Protein AF-A0A9X1KT48-F1 (afdb_monomer)

Radius of gyration: 24.85 Å; Cα contacts (8 Å, |Δi|>4): 294; chains: 1; bounding box: 56×30×72 Å

Mean predicted aligned error: 10.21 Å

Foldseek 3Di:
DVVVVVVVLVVLVVVLVPQQQDAAEAEDQPDAPAWEELAQWTAGPVRDIDHPPQWAFQDKDKDKDKDKHFSAPPRPYHYDHCNVVLNCVQVVSVFRYWHNKDKDKAFPCVVRVVLSVLLSVLQVLLVVLVVVLVPDPVRDVVSVVSNVVSVVCSRRRMGMIMMMIITTGIHGDD

pLDDT: mean 78.89, std 13.94, range [45.16, 96.75]

Secondary structure (DSSP, 8-state):
-HHHHHHHHHHHHHTGGG------EEEE----SS-B-SSS-EE-TTSPEEPTTSEEEEEEEEEEEEEEEE-SSS---EEEE-HHHHHHHHHHTT-SEEEEEEEEEE--HHHHHHHHHHHHHHHHHHHHHHHHHHHSTT--HHHHHHHHHHHHHHHT-EEEEEEEEEEEEEEE--

Sequence (174 aa):
MNIFLLTLLFPGILFLDGCSVGATVTVSAQKVHYPVSFTDSFYSPDNQLVLRGQYEALKDFSFTFTKWGVSSWIEIRNSEDISRRLNQIIENENGDAITNLKISVNNPPVRNWVLWFSKVITITSAAIFTLLALSESDHQPKYMAIAAGSVIVALFTPAVVDIKVEGTVIQFTN

Structure (mmCIF, N/CA/C/O backbone):
data_AF-A0A9X1KT48-F1
#
_entry.id   AF-A0A9X1KT48-F1
#
loop_
_atom_site.group_PDB
_atom_site.id
_atom_site.type_symbol
_atom_site.label_atom_id
_atom_site.label_alt_id
_atom_site.label_comp_id
_atom_site.label_asym_id
_atom_site.label_entity_id
_atom_site.label_seq_id
_atom_site.pdbx_PDB_ins_code
_atom_site.Cartn_x
_atom_site.Cartn_y
_atom_site.Cartn_z
_atom_site.occupancy
_atom_site.B_iso_or_equiv
_atom_site.auth_seq_id
_atom_site.auth_comp_id
_atom_site.auth_asym_id
_atom_site.auth_atom_id
_atom_site.pdbx_PDB_model_num
ATOM 1 N N . MET A 1 1 ? 16.910 14.000 -44.930 1.00 50.47 1 MET A N 1
ATOM 2 C CA . MET A 1 1 ? 17.250 13.092 -43.809 1.00 50.47 1 MET A CA 1
ATOM 3 C C . MET A 1 1 ? 16.548 13.454 -42.491 1.00 50.47 1 MET A C 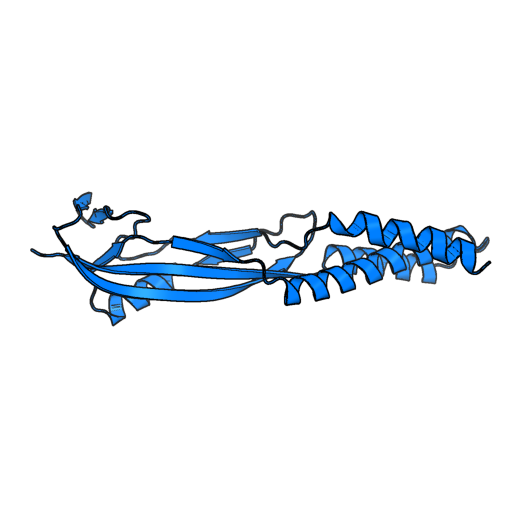1
ATOM 5 O O . MET A 1 1 ? 16.156 12.543 -41.782 1.00 50.47 1 MET A O 1
ATOM 9 N N . ASN A 1 2 ? 16.286 14.736 -42.189 1.00 51.50 2 ASN A N 1
ATOM 10 C CA . ASN A 1 2 ? 15.684 15.145 -40.901 1.00 51.50 2 ASN A CA 1
ATOM 11 C C . ASN A 1 2 ? 14.171 14.867 -40.741 1.00 51.50 2 ASN A C 1
ATOM 13 O O . ASN A 1 2 ? 13.716 14.639 -39.627 1.00 51.50 2 ASN A O 1
ATOM 17 N N . ILE A 1 3 ? 13.386 14.828 -41.826 1.00 52.22 3 ILE A N 1
ATOM 18 C CA . ILE A 1 3 ? 11.922 14.611 -41.756 1.00 52.22 3 ILE A CA 1
ATOM 19 C C . ILE A 1 3 ? 11.565 13.126 -41.550 1.00 52.22 3 ILE A C 1
ATOM 21 O O . ILE A 1 3 ? 10.602 12.816 -40.854 1.00 52.22 3 ILE A O 1
ATOM 25 N N . PHE A 1 4 ? 12.375 12.208 -42.090 1.00 51.16 4 PHE A N 1
ATOM 26 C CA . PHE A 1 4 ? 12.196 10.755 -41.942 1.00 51.16 4 PHE A CA 1
ATOM 27 C C . PHE A 1 4 ? 12.490 10.273 -40.511 1.00 51.16 4 PHE A C 1
ATOM 29 O O . PHE A 1 4 ? 11.784 9.423 -39.982 1.00 51.16 4 PHE A O 1
ATOM 36 N N . LEU A 1 5 ? 13.490 10.870 -39.852 1.00 53.56 5 LEU A N 1
ATOM 37 C CA . LEU A 1 5 ? 13.790 10.617 -38.438 1.00 53.56 5 LEU A CA 1
ATOM 38 C C . LEU A 1 5 ? 12.680 11.154 -37.521 1.00 53.56 5 LEU A C 1
ATOM 40 O O . LEU A 1 5 ? 12.282 10.474 -36.579 1.00 53.56 5 LEU A O 1
ATOM 44 N N . LEU A 1 6 ? 12.119 12.329 -37.836 1.00 50.12 6 LEU A N 1
ATOM 45 C CA . LEU A 1 6 ? 10.990 12.897 -37.091 1.00 50.12 6 LEU A CA 1
ATOM 46 C C . LEU A 1 6 ? 9.715 12.047 -37.214 1.00 50.12 6 LEU A C 1
ATOM 48 O O . LEU A 1 6 ? 9.003 11.863 -36.233 1.00 50.12 6 LEU A O 1
ATOM 52 N N . THR A 1 7 ? 9.441 11.505 -38.403 1.00 53.28 7 THR A N 1
ATOM 53 C CA . THR A 1 7 ? 8.260 10.662 -38.670 1.00 53.28 7 THR A CA 1
ATOM 54 C C . THR A 1 7 ? 8.394 9.232 -38.146 1.00 53.28 7 THR A C 1
ATOM 56 O O . THR A 1 7 ? 7.373 8.590 -37.939 1.00 53.28 7 THR A O 1
ATOM 59 N N . LEU A 1 8 ? 9.606 8.747 -37.855 1.00 53.84 8 LEU A N 1
ATOM 60 C CA . LEU A 1 8 ? 9.841 7.497 -37.111 1.00 53.84 8 LEU A CA 1
ATOM 61 C C . LEU A 1 8 ? 9.746 7.683 -35.586 1.00 53.84 8 LEU A C 1
ATOM 63 O O . LEU A 1 8 ? 9.350 6.758 -34.882 1.00 53.84 8 LEU A O 1
ATOM 67 N N . LEU A 1 9 ? 10.063 8.878 -35.075 1.00 52.75 9 LEU A N 1
ATOM 68 C CA . LEU A 1 9 ? 9.936 9.228 -33.653 1.00 52.75 9 LEU A CA 1
ATOM 69 C C . LEU A 1 9 ? 8.483 9.515 -33.233 1.00 52.75 9 LEU A C 1
ATOM 71 O O . LEU A 1 9 ? 8.097 9.227 -32.101 1.00 52.75 9 LEU A O 1
ATOM 75 N N . PHE A 1 10 ? 7.661 10.047 -34.141 1.00 51.09 10 PHE A N 1
ATOM 76 C CA . PHE A 1 10 ? 6.281 10.464 -33.856 1.00 51.09 10 PHE A CA 1
ATOM 77 C C . PHE A 1 10 ? 5.318 9.312 -33.472 1.00 51.09 10 PHE A C 1
ATOM 79 O O . PHE A 1 10 ? 4.566 9.468 -32.509 1.00 51.09 10 PHE A O 1
ATOM 86 N N . PRO A 1 11 ? 5.351 8.130 -34.125 1.00 50.94 11 PRO A N 1
ATOM 87 C CA . PRO A 1 11 ? 4.548 6.975 -33.723 1.00 50.94 11 PRO A CA 1
ATOM 88 C C . PRO A 1 11 ? 4.998 6.391 -32.381 1.00 50.94 11 PRO A C 1
ATOM 90 O O . PRO A 1 11 ? 4.170 5.874 -31.640 1.00 50.94 11 PRO A O 1
ATOM 93 N N . GLY A 1 12 ? 6.285 6.515 -32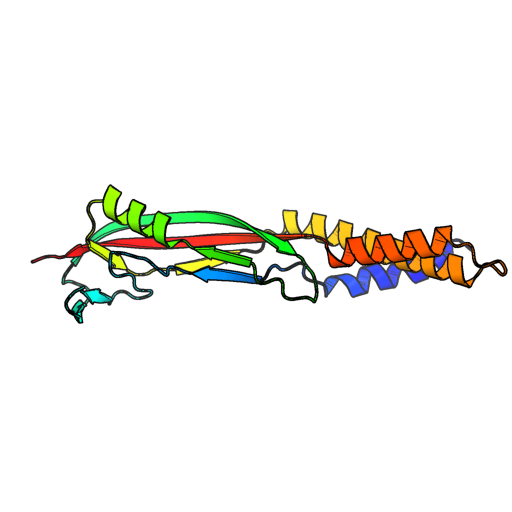.030 1.00 53.12 12 GLY A N 1
ATOM 94 C CA . GLY A 1 12 ? 6.800 6.089 -30.726 1.00 53.12 12 GLY A CA 1
ATOM 95 C C . GLY A 1 12 ? 6.146 6.848 -29.570 1.00 53.12 12 GLY A C 1
ATOM 96 O O . GLY A 1 12 ? 5.789 6.240 -28.570 1.00 53.12 12 GLY A O 1
ATOM 97 N N . ILE A 1 13 ? 5.902 8.150 -29.739 1.00 52.50 13 ILE A N 1
ATOM 98 C CA . ILE A 1 13 ? 5.238 8.991 -28.732 1.00 52.50 13 ILE A CA 1
ATOM 99 C C . ILE A 1 13 ? 3.749 8.623 -28.595 1.00 52.50 13 ILE A C 1
ATOM 101 O O . ILE A 1 13 ? 3.246 8.550 -27.479 1.00 52.50 13 ILE A O 1
ATOM 105 N N . LEU A 1 14 ? 3.064 8.318 -29.705 1.00 48.28 14 LEU A N 1
ATOM 106 C CA . LEU A 1 14 ? 1.632 7.971 -29.712 1.00 48.28 14 LEU A CA 1
ATOM 107 C C . LEU A 1 14 ? 1.330 6.547 -29.208 1.00 48.28 14 LEU A C 1
ATOM 109 O O . LEU A 1 14 ? 0.245 6.299 -28.692 1.00 48.28 14 LEU A O 1
ATOM 113 N N . PHE A 1 15 ? 2.276 5.607 -29.311 1.00 48.59 15 PHE A N 1
ATOM 114 C CA . PHE A 1 15 ? 2.126 4.253 -28.754 1.00 48.59 15 PHE A CA 1
ATOM 115 C C . PHE A 1 15 ? 2.477 4.154 -27.257 1.00 48.59 15 PHE A C 1
ATOM 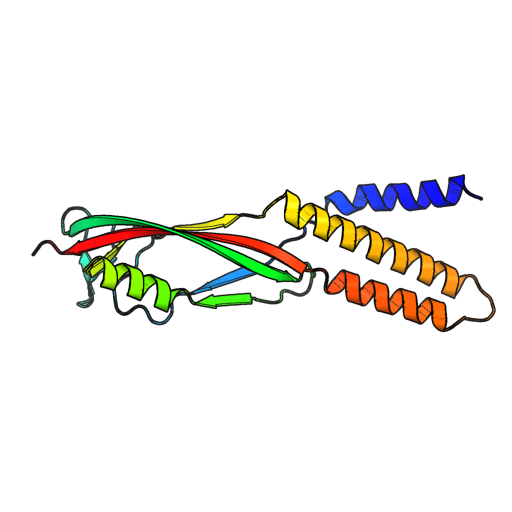117 O O . PHE A 1 15 ? 2.239 3.113 -26.641 1.00 48.59 15 PHE A O 1
ATOM 124 N N . LEU A 1 16 ? 3.021 5.213 -26.646 1.00 51.47 16 LEU A N 1
ATOM 125 C CA . LEU A 1 16 ? 3.445 5.203 -25.240 1.00 51.47 16 LEU A CA 1
ATOM 126 C C . LEU A 1 16 ? 2.354 5.657 -24.256 1.00 51.47 16 LEU A C 1
ATOM 128 O O . LEU A 1 16 ? 2.498 5.388 -23.062 1.00 51.47 16 LEU A O 1
ATOM 132 N N . ASP A 1 17 ? 1.238 6.223 -24.732 1.00 46.19 17 ASP A N 1
ATOM 133 C CA . ASP A 1 17 ? 0.055 6.536 -23.905 1.00 46.19 17 ASP A CA 1
ATOM 134 C C . ASP A 1 17 ? -0.585 5.280 -23.272 1.00 46.19 17 ASP A C 1
ATOM 136 O O . ASP A 1 17 ? -1.301 5.372 -22.277 1.00 46.19 17 ASP A O 1
ATOM 140 N N . GLY A 1 18 ? -0.290 4.083 -23.799 1.00 45.16 18 GLY A N 1
ATOM 141 C CA . GLY A 1 18 ? -0.747 2.802 -23.243 1.00 45.16 18 GLY A CA 1
ATOM 142 C C . GLY A 1 18 ? 0.162 2.198 -22.164 1.00 45.16 18 GLY A C 1
ATOM 143 O O . GLY A 1 18 ? -0.209 1.217 -21.521 1.00 45.16 18 GLY A O 1
ATOM 144 N N . CYS A 1 19 ? 1.356 2.754 -21.940 1.00 53.53 19 CYS A N 1
ATOM 145 C CA . CYS A 1 19 ? 2.310 2.251 -20.951 1.00 53.53 19 CYS A CA 1
ATOM 146 C C . CYS A 1 19 ? 2.140 2.990 -19.620 1.00 53.53 19 CYS A C 1
ATOM 148 O O . CYS A 1 19 ? 2.985 3.794 -19.235 1.00 53.53 19 CYS A O 1
ATOM 150 N N . SER A 1 20 ? 1.054 2.710 -18.897 1.00 55.12 20 SER A N 1
ATOM 151 C CA . SER A 1 20 ? 0.894 3.204 -17.526 1.00 55.12 20 SER A CA 1
ATOM 152 C C . SER A 1 20 ? 2.067 2.736 -16.656 1.00 55.12 20 SER A C 1
ATOM 154 O O . SER A 1 20 ? 2.299 1.540 -16.479 1.00 55.12 20 SER A O 1
ATOM 156 N N . VAL A 1 21 ? 2.802 3.691 -16.087 1.00 62.53 21 VAL A N 1
ATOM 157 C CA . VAL A 1 21 ? 3.768 3.450 -15.014 1.00 62.53 21 VAL A CA 1
ATOM 158 C C . VAL A 1 21 ? 2.959 3.192 -13.742 1.00 62.53 21 VAL A C 1
ATOM 160 O O . VAL A 1 21 ? 2.394 4.109 -13.150 1.00 62.53 21 VAL A O 1
ATOM 163 N N . GLY A 1 22 ? 2.837 1.918 -13.371 1.00 60.22 22 GLY A N 1
ATOM 164 C CA . GLY A 1 22 ? 2.181 1.472 -12.143 1.00 60.22 22 GLY A CA 1
ATOM 165 C C . GLY A 1 22 ? 3.145 0.671 -11.275 1.00 60.22 22 GLY A C 1
ATOM 166 O O . GLY A 1 22 ? 4.063 0.034 -11.789 1.00 60.22 22 GLY A O 1
ATOM 167 N N . ALA A 1 23 ? 2.945 0.711 -9.960 1.00 68.19 23 ALA A N 1
ATOM 168 C CA . ALA A 1 23 ? 3.594 -0.198 -9.024 1.00 68.19 23 ALA A CA 1
ATOM 169 C C . ALA A 1 23 ? 2.537 -1.114 -8.402 1.00 68.19 23 ALA A C 1
ATOM 171 O O . ALA A 1 23 ? 1.480 -0.643 -7.983 1.00 68.19 23 ALA A O 1
ATOM 172 N N . THR A 1 24 ? 2.844 -2.404 -8.289 1.00 69.69 24 THR A N 1
ATOM 173 C CA . THR A 1 24 ? 2.043 -3.336 -7.489 1.00 69.69 24 THR A CA 1
ATOM 174 C C . THR A 1 24 ? 2.605 -3.365 -6.075 1.00 69.69 24 THR A C 1
ATOM 176 O O . THR A 1 24 ? 3.785 -3.666 -5.878 1.00 69.69 24 THR A O 1
ATOM 179 N N . VAL A 1 25 ? 1.770 -3.045 -5.085 1.00 73.56 25 VAL A N 1
ATOM 180 C CA . VAL A 1 25 ? 2.147 -3.106 -3.670 1.00 73.56 25 VAL A CA 1
ATOM 181 C C . VAL A 1 25 ? 1.140 -3.948 -2.905 1.00 73.56 25 VAL A C 1
ATOM 183 O O . VAL A 1 25 ? -0.061 -3.698 -2.961 1.00 73.56 25 VAL A O 1
ATOM 186 N N . THR A 1 26 ? 1.646 -4.919 -2.154 1.00 81.50 26 THR A N 1
ATOM 187 C CA . THR A 1 26 ? 0.849 -5.713 -1.222 1.00 81.50 26 THR A CA 1
ATOM 188 C C . THR A 1 26 ? 0.924 -5.078 0.160 1.00 81.50 26 THR A C 1
ATOM 190 O O . THR A 1 26 ? 2.006 -4.941 0.726 1.00 81.50 26 THR A O 1
ATOM 193 N N . VAL A 1 27 ? -0.217 -4.707 0.731 1.00 83.25 27 VAL A N 1
ATOM 194 C CA . VAL A 1 27 ? -0.295 -4.250 2.125 1.00 83.25 27 VAL A CA 1
ATOM 195 C C . VAL A 1 27 ? -0.743 -5.417 2.990 1.00 83.25 27 VAL A C 1
ATOM 197 O O . VAL A 1 27 ? -1.696 -6.114 2.652 1.00 83.25 27 VAL A O 1
ATOM 200 N N . SER A 1 28 ? -0.046 -5.644 4.096 1.00 86.62 28 SER A N 1
ATOM 201 C CA . SER A 1 28 ? -0.327 -6.733 5.028 1.00 86.62 28 SER A CA 1
ATOM 202 C C . SER A 1 28 ? -0.334 -6.237 6.469 1.00 86.62 28 SER A C 1
ATOM 204 O O . SER A 1 28 ? 0.302 -5.237 6.792 1.00 86.62 28 SER A O 1
ATOM 206 N N . ALA A 1 29 ? -1.068 -6.937 7.329 1.00 83.12 29 ALA A N 1
ATOM 207 C CA . ALA A 1 29 ? -1.103 -6.694 8.765 1.00 83.12 29 ALA A CA 1
ATOM 208 C C . ALA A 1 29 ? -1.085 -8.052 9.489 1.00 83.12 29 ALA A C 1
ATOM 210 O O . ALA A 1 29 ? -2.119 -8.572 9.890 1.00 83.12 29 ALA A O 1
ATOM 211 N N . GLN A 1 30 ? 0.088 -8.691 9.546 1.00 79.00 30 GLN A N 1
ATOM 212 C CA . GLN A 1 30 ? 0.232 -10.073 10.021 1.00 79.00 30 GLN A CA 1
ATOM 213 C C . GLN A 1 30 ? 0.194 -10.223 11.548 1.00 79.00 30 GLN A C 1
ATOM 215 O O . GLN A 1 30 ? -0.142 -11.295 12.041 1.00 79.00 30 GLN A O 1
ATOM 220 N N . LYS A 1 31 ? 0.587 -9.189 12.301 1.00 82.94 31 LYS A N 1
ATOM 221 C CA . LYS A 1 31 ? 0.752 -9.247 13.765 1.00 82.94 31 LYS A CA 1
ATOM 222 C C . LYS A 1 31 ? 0.016 -8.104 14.450 1.00 82.94 31 LYS A C 1
ATOM 224 O O . LYS A 1 31 ? 0.629 -7.271 15.121 1.00 82.94 31 LYS A O 1
ATOM 229 N N . VAL A 1 32 ? -1.292 -8.035 14.239 1.00 81.06 32 VAL A N 1
ATOM 230 C CA . VAL A 1 3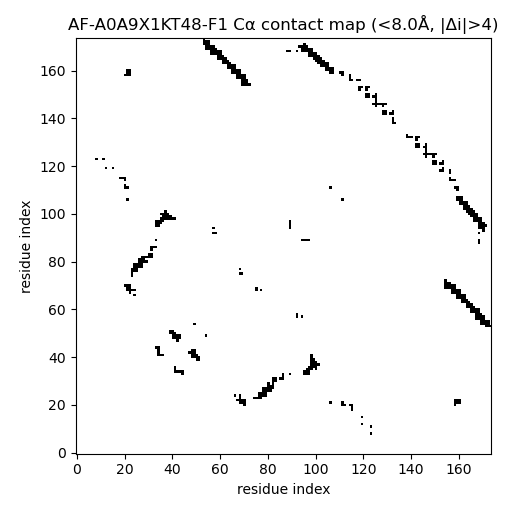2 ? -2.132 -7.105 14.995 1.00 81.06 32 VAL A CA 1
ATOM 231 C C . VAL A 1 32 ? -2.544 -7.784 16.297 1.00 81.06 32 VAL A C 1
ATOM 233 O O . VAL A 1 32 ? -3.026 -8.912 16.273 1.00 81.06 32 VAL A O 1
ATOM 236 N N . HIS A 1 33 ? -2.290 -7.132 17.432 1.00 82.69 33 HIS A N 1
ATOM 237 C CA . HIS A 1 33 ? -2.671 -7.663 18.751 1.00 82.69 33 HIS A CA 1
ATOM 238 C C . HIS A 1 33 ? -4.172 -7.517 19.020 1.00 82.69 33 HIS A C 1
ATOM 240 O O . HIS A 1 33 ? -4.727 -8.210 19.866 1.00 82.69 33 HIS A O 1
ATOM 246 N N . TYR A 1 34 ? -4.806 -6.620 18.276 1.00 84.38 34 TYR A N 1
ATOM 247 C CA . TYR A 1 34 ? -6.196 -6.232 18.403 1.00 84.38 34 TYR A CA 1
ATOM 248 C C . TYR A 1 34 ? -6.969 -6.630 17.138 1.00 84.38 34 TYR A C 1
ATOM 250 O O . TYR A 1 34 ? -6.378 -6.671 16.051 1.00 84.38 34 TYR A O 1
ATOM 258 N N . PRO A 1 35 ? -8.281 -6.894 17.232 1.00 88.81 35 PRO A N 1
ATOM 259 C CA . PRO A 1 35 ? -9.104 -7.166 16.064 1.00 88.81 35 PRO A CA 1
ATOM 260 C C . PRO A 1 35 ? -9.118 -6.004 15.066 1.00 88.81 35 PRO A C 1
ATOM 262 O O . PRO A 1 35 ? -9.198 -4.831 15.437 1.00 88.81 35 PRO A O 1
ATOM 265 N N . VAL A 1 36 ? -9.087 -6.339 13.776 1.00 90.50 36 VAL A N 1
ATOM 266 C CA . VAL A 1 36 ? -9.196 -5.375 12.675 1.00 90.50 36 VAL A CA 1
ATOM 267 C C . VAL A 1 36 ? -10.184 -5.901 11.649 1.00 90.50 36 VAL A C 1
ATOM 269 O O . VAL A 1 36 ? -10.063 -7.040 11.198 1.00 90.50 36 VAL A O 1
ATOM 272 N N . SER A 1 37 ? -11.140 -5.066 11.248 1.00 91.50 37 SER A N 1
ATOM 273 C CA . SER A 1 37 ? -12.141 -5.414 10.239 1.00 91.50 37 SER A CA 1
ATOM 274 C C . SER A 1 37 ? -12.289 -4.337 9.176 1.00 91.50 37 SER A C 1
ATOM 276 O O . SER A 1 37 ? -12.204 -3.140 9.447 1.00 91.50 37 SER A O 1
ATOM 278 N N . PHE A 1 38 ? -12.563 -4.785 7.952 1.00 90.44 38 PHE A N 1
ATOM 279 C CA . PHE A 1 38 ? -12.928 -3.933 6.817 1.00 90.44 38 PHE A CA 1
ATOM 280 C C . PHE A 1 38 ? -14.382 -3.441 6.885 1.00 90.44 38 PHE A C 1
ATOM 282 O O . PHE A 1 38 ? -14.777 -2.567 6.117 1.00 90.44 38 PHE A O 1
ATOM 289 N N . THR A 1 39 ? -15.184 -4.014 7.782 1.00 92.12 39 THR A N 1
ATOM 290 C CA . THR A 1 39 ? -16.613 -3.717 7.941 1.00 92.12 39 THR A CA 1
ATOM 291 C C . THR A 1 39 ? -16.897 -3.158 9.330 1.00 92.12 39 THR A C 1
ATOM 293 O O . THR A 1 39 ? -15.998 -3.104 10.173 1.00 92.12 39 THR A O 1
ATOM 296 N N . ASP A 1 40 ? -18.150 -2.773 9.567 1.00 89.62 40 ASP A N 1
ATOM 297 C CA . ASP A 1 40 ? -18.669 -2.283 10.848 1.00 89.62 40 ASP A CA 1
ATOM 298 C C . ASP A 1 40 ? -18.891 -3.393 11.893 1.00 89.62 40 ASP A C 1
ATOM 300 O O . ASP A 1 40 ? -19.348 -3.129 13.000 1.00 89.62 40 ASP A O 1
ATOM 304 N N . SER A 1 41 ? -18.566 -4.638 11.546 1.00 87.88 41 SER A N 1
ATOM 305 C CA . SER A 1 41 ? -18.675 -5.803 12.419 1.00 87.88 41 SER A CA 1
ATOM 306 C C . SER A 1 41 ? -17.341 -6.543 12.465 1.00 87.88 41 SER A C 1
ATOM 308 O O . SER A 1 41 ? -16.605 -6.586 11.473 1.00 87.88 41 SER A O 1
ATOM 310 N N . PHE A 1 42 ? -16.990 -7.119 13.610 1.00 86.75 42 PHE A N 1
ATOM 311 C CA . PHE A 1 42 ? -15.709 -7.809 13.780 1.00 86.75 42 PHE A CA 1
ATOM 312 C C . PHE A 1 42 ? -15.779 -8.875 14.873 1.00 86.75 42 PHE A C 1
ATOM 314 O O . PHE A 1 42 ? -16.700 -8.888 15.682 1.00 86.75 42 PHE A O 1
ATOM 321 N N . TYR 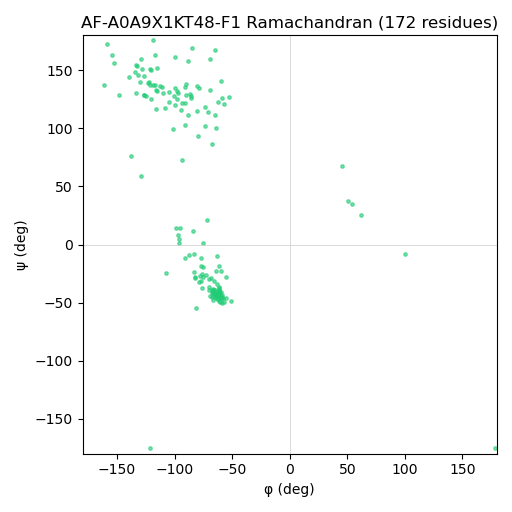A 1 43 ? -14.813 -9.791 14.878 1.00 85.56 43 TYR A N 1
ATOM 322 C CA . TYR A 1 43 ? -14.703 -10.807 15.921 1.00 85.56 43 TYR A CA 1
ATOM 323 C C . TYR A 1 43 ? -13.833 -10.286 17.062 1.00 85.56 43 TYR A C 1
ATOM 325 O O . TYR A 1 43 ? -12.722 -9.813 16.822 1.00 85.56 43 TYR A O 1
ATOM 333 N N . SER A 1 44 ? -14.333 -10.369 18.292 1.00 85.06 44 SER A N 1
ATOM 334 C CA . SER A 1 44 ? -13.548 -10.098 19.495 1.00 85.06 44 SER A CA 1
ATOM 335 C C . SER A 1 44 ? -12.414 -11.127 19.655 1.00 85.06 44 SER A C 1
ATOM 337 O O . SER A 1 44 ? -12.434 -12.174 18.996 1.00 85.06 44 SER A O 1
ATOM 339 N N . PRO A 1 45 ? -11.435 -10.884 20.548 1.00 81.69 45 PRO A N 1
ATOM 340 C CA . PRO A 1 45 ? -10.398 -11.871 20.862 1.00 81.69 45 PRO A CA 1
ATOM 341 C C . PRO A 1 45 ? -10.955 -13.231 21.323 1.00 81.69 45 PRO A C 1
ATOM 343 O O . PRO A 1 45 ? -10.349 -14.264 21.051 1.00 81.69 45 PRO A O 1
ATOM 346 N N . ASP A 1 46 ? -12.145 -13.240 21.934 1.00 86.12 46 ASP A N 1
ATOM 347 C CA . ASP A 1 46 ? -12.865 -14.447 22.369 1.00 86.12 46 ASP A CA 1
ATOM 348 C C . ASP A 1 46 ? -13.702 -15.097 21.252 1.00 8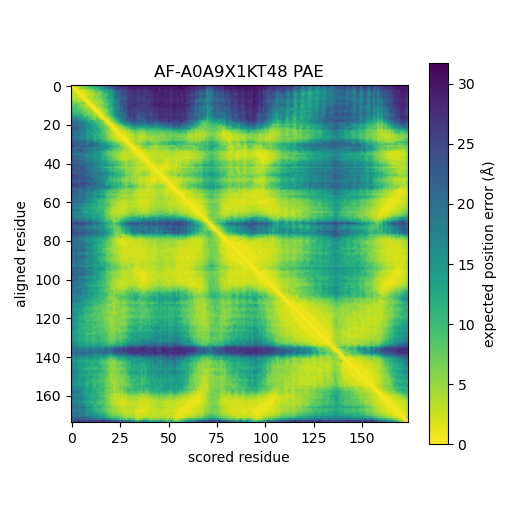6.12 46 ASP A C 1
ATOM 350 O O . ASP A 1 46 ? -14.537 -15.968 21.502 1.00 86.12 46 ASP A O 1
ATOM 354 N N . ASN A 1 47 ? -13.497 -14.670 20.002 1.00 84.12 47 ASN A N 1
ATOM 355 C CA . ASN A 1 47 ? -14.187 -15.159 18.813 1.00 84.12 47 ASN A CA 1
ATOM 356 C C . ASN A 1 47 ? -15.713 -14.921 18.828 1.00 84.12 47 ASN A C 1
ATOM 358 O O . ASN A 1 47 ? -16.467 -15.635 18.162 1.00 84.12 47 ASN A O 1
ATOM 362 N N . GLN A 1 48 ? -16.181 -13.907 19.563 1.00 88.12 48 GLN A N 1
ATOM 363 C CA . GLN A 1 48 ? -17.576 -13.465 19.510 1.00 88.12 48 GLN A CA 1
ATOM 364 C C . GLN A 1 48 ? -17.759 -12.387 18.446 1.00 88.12 48 GLN A C 1
ATOM 366 O O . GLN A 1 48 ? -16.931 -11.489 18.314 1.00 88.12 48 GLN A O 1
ATOM 371 N N . LEU A 1 49 ? -18.852 -12.466 17.686 1.00 88.69 49 LEU A N 1
ATOM 372 C CA . LEU A 1 49 ? -19.197 -11.430 16.720 1.00 88.69 49 LEU A CA 1
ATOM 373 C C . LEU A 1 49 ? -19.702 -10.190 17.463 1.00 88.69 49 LEU A C 1
ATOM 375 O O . LEU A 1 49 ? -20.733 -10.245 18.129 1.00 88.69 49 LEU A O 1
ATOM 379 N N . VAL A 1 50 ? -18.988 -9.083 17.299 1.00 88.25 50 VAL A N 1
ATOM 380 C CA . VAL A 1 50 ? -19.357 -7.765 17.808 1.00 88.25 50 VAL A CA 1
ATOM 381 C C . VAL A 1 50 ? -19.981 -6.974 16.666 1.00 88.25 50 VAL A C 1
ATOM 383 O O . VAL A 1 50 ? -19.368 -6.771 15.612 1.00 88.25 50 VAL A O 1
ATOM 386 N N . LEU A 1 51 ? -21.229 -6.567 16.875 1.00 88.56 51 LEU A N 1
ATOM 387 C CA . LEU A 1 51 ? -22.034 -5.815 15.922 1.00 88.56 51 LEU A CA 1
ATOM 388 C C . LEU A 1 51 ? -22.038 -4.325 16.261 1.00 88.56 51 LEU A C 1
ATOM 390 O O . LEU A 1 51 ? -21.795 -3.901 17.394 1.00 88.56 51 LEU A O 1
ATOM 394 N N . ARG A 1 52 ? -22.397 -3.517 15.265 1.00 82.94 52 ARG A N 1
ATOM 395 C CA . ARG A 1 52 ? -22.619 -2.082 15.432 1.00 82.94 52 ARG A CA 1
ATOM 396 C C . ARG A 1 52 ? -23.605 -1.798 16.573 1.00 82.94 52 ARG A C 1
ATOM 398 O O . ARG A 1 52 ? -24.722 -2.309 16.574 1.00 82.94 52 ARG A O 1
ATOM 405 N N . GLY A 1 53 ? -23.191 -0.949 17.515 1.00 84.81 53 GLY A N 1
ATOM 406 C CA . GLY A 1 53 ? -23.957 -0.604 18.721 1.00 84.81 53 GLY A CA 1
ATOM 407 C C . GLY A 1 53 ? -23.520 -1.345 19.990 1.00 84.81 53 GLY A C 1
ATOM 408 O O . GLY A 1 53 ? -23.980 -0.984 21.066 1.00 84.81 53 GLY A O 1
ATOM 409 N N . GLN A 1 54 ? -22.621 -2.330 19.878 1.00 87.50 54 GLN A N 1
ATOM 410 C CA . GLN A 1 54 ? -21.954 -3.003 21.009 1.00 87.50 54 GLN A CA 1
ATOM 411 C C . GLN A 1 54 ? -20.545 -2.443 21.282 1.00 87.50 54 GLN A C 1
ATOM 413 O O . GLN A 1 54 ? -19.719 -3.070 21.946 1.00 87.50 54 GLN A O 1
ATOM 418 N N . TYR A 1 55 ? -20.245 -1.284 20.706 1.00 91.38 55 TYR A N 1
ATOM 419 C CA . TYR A 1 55 ? -18.984 -0.582 20.862 1.00 91.38 55 TYR A CA 1
ATOM 420 C C . TYR A 1 55 ? -19.195 0.920 20.679 1.00 91.38 55 TYR A C 1
ATOM 422 O O . TYR A 1 55 ? -20.117 1.356 19.979 1.00 91.38 55 TYR A O 1
ATOM 430 N N . GLU A 1 56 ? -18.297 1.701 21.263 1.00 93.50 56 GLU A N 1
ATOM 431 C CA . GLU A 1 56 ? -18.198 3.141 21.079 1.00 93.50 56 GLU A CA 1
ATOM 432 C C . GLU A 1 56 ? -17.095 3.464 20.066 1.00 93.50 56 GLU A C 1
ATOM 434 O O . GLU A 1 56 ? -16.003 2.895 20.103 1.00 93.50 56 GLU A O 1
ATOM 439 N N . ALA A 1 57 ? -17.381 4.365 19.125 1.00 93.56 57 ALA A N 1
ATOM 440 C CA . ALA A 1 57 ? -16.372 4.872 18.203 1.00 93.56 57 ALA A CA 1
ATOM 441 C C . ALA A 1 57 ? -15.557 5.964 18.899 1.00 93.56 57 ALA A C 1
ATOM 443 O O . ALA A 1 57 ? -16.092 7.026 19.205 1.00 93.56 57 ALA A O 1
ATOM 444 N N . LEU A 1 58 ? -14.267 5.708 19.115 1.00 93.81 58 LEU A N 1
ATOM 445 C CA . LEU A 1 58 ? -13.376 6.662 19.767 1.00 93.81 58 LEU A CA 1
ATOM 446 C C . LEU A 1 58 ? -12.888 7.718 18.777 1.00 93.81 58 LEU A C 1
ATOM 448 O O . LEU A 1 58 ? -13.002 8.919 19.024 1.00 93.81 58 LEU A O 1
ATOM 452 N N . LYS A 1 59 ? -12.305 7.273 17.655 1.00 95.56 59 LYS A N 1
ATOM 453 C CA . LYS A 1 59 ? -11.616 8.176 16.730 1.00 95.56 59 LYS A CA 1
ATOM 454 C C . LYS A 1 59 ? -11.419 7.590 15.342 1.00 95.56 59 LYS A C 1
ATOM 456 O O . LYS A 1 59 ? -10.953 6.462 15.192 1.00 95.56 59 LYS A O 1
ATOM 461 N N . ASP A 1 60 ? -11.663 8.409 14.329 1.00 96.75 60 ASP A N 1
ATOM 462 C CA . ASP A 1 60 ? -11.267 8.107 12.957 1.00 96.75 60 ASP A CA 1
ATOM 463 C C . ASP A 1 60 ? -9.784 8.421 12.737 1.00 96.75 60 ASP A C 1
ATOM 465 O O . ASP A 1 60 ? -9.280 9.475 13.137 1.00 96.75 60 ASP A O 1
ATOM 469 N N . PHE A 1 61 ? -9.078 7.522 12.055 1.00 96.06 61 PHE A N 1
ATOM 470 C CA . PHE A 1 61 ? -7.696 7.728 11.645 1.00 96.06 61 PHE A CA 1
ATOM 471 C C . PHE A 1 61 ? -7.554 7.644 10.128 1.00 96.06 61 PHE A C 1
ATOM 473 O O . PHE A 1 61 ? -8.263 6.915 9.435 1.00 96.06 61 PHE A O 1
ATOM 480 N N . SER A 1 62 ? -6.573 8.380 9.615 1.00 96.50 62 SER A N 1
ATOM 481 C CA . SER A 1 62 ? -6.146 8.308 8.224 1.00 96.50 62 SER A CA 1
ATOM 482 C C . SER A 1 62 ? -4.654 8.594 8.153 1.00 96.50 62 SER A C 1
ATOM 484 O O . SER A 1 62 ? -4.189 9.618 8.655 1.00 96.50 62 SER A O 1
ATOM 486 N N . PHE A 1 63 ? -3.901 7.726 7.485 1.00 93.69 63 PHE A N 1
ATOM 487 C CA . PHE A 1 63 ? -2.509 7.991 7.142 1.00 93.69 63 PHE A CA 1
ATOM 488 C C . PHE A 1 63 ? -2.222 7.614 5.693 1.00 93.69 63 PHE A C 1
ATOM 490 O O . PHE A 1 63 ? -2.815 6.699 5.127 1.00 93.69 63 PHE A O 1
ATOM 497 N N . THR A 1 64 ? -1.300 8.348 5.078 1.00 92.62 64 THR A N 1
ATOM 498 C CA . THR A 1 64 ? -0.845 8.093 3.709 1.00 92.62 64 THR A CA 1
ATOM 499 C C . THR A 1 64 ? 0.656 7.879 3.717 1.00 92.62 64 THR A C 1
ATOM 501 O O . THR A 1 64 ? 1.383 8.583 4.415 1.00 92.62 64 THR A O 1
ATOM 504 N N . PHE A 1 65 ? 1.130 6.908 2.948 1.00 89.00 65 PHE A N 1
ATOM 505 C CA . PHE A 1 65 ? 2.555 6.699 2.741 1.00 89.00 65 PHE A CA 1
ATOM 506 C C . PHE A 1 65 ? 2.838 6.350 1.286 1.00 89.00 65 PHE A C 1
ATOM 508 O O . PHE A 1 65 ? 2.065 5.661 0.623 1.00 89.00 65 PHE A O 1
ATOM 515 N N . THR A 1 66 ? 3.974 6.829 0.799 1.00 87.31 66 THR A N 1
ATOM 516 C CA . THR A 1 66 ? 4.410 6.608 -0.575 1.00 87.31 66 THR A CA 1
ATOM 517 C C . THR A 1 66 ? 5.260 5.347 -0.659 1.00 87.31 66 THR A C 1
ATOM 519 O O . THR A 1 66 ? 6.174 5.144 0.146 1.00 87.31 66 THR A O 1
ATOM 522 N N . LYS A 1 67 ? 5.005 4.517 -1.669 1.00 84.50 67 LYS A N 1
ATOM 523 C CA . LYS A 1 67 ? 5.839 3.369 -2.016 1.00 84.50 67 LYS A CA 1
ATOM 524 C C . LYS A 1 67 ? 6.344 3.479 -3.441 1.00 84.50 67 LYS A C 1
ATOM 526 O O . LYS A 1 67 ? 5.617 3.837 -4.363 1.00 84.50 67 LYS A O 1
ATOM 531 N N . TRP A 1 68 ? 7.619 3.145 -3.587 1.00 77.88 68 TRP A N 1
ATOM 532 C CA . TRP A 1 68 ? 8.287 3.047 -4.871 1.00 77.88 68 TRP A CA 1
ATOM 533 C C . TRP A 1 68 ? 8.278 1.584 -5.302 1.00 77.88 68 TRP A C 1
ATOM 535 O O . TRP A 1 68 ? 8.616 0.690 -4.523 1.00 77.88 68 TRP A O 1
ATOM 545 N N . GLY A 1 69 ? 7.858 1.343 -6.531 1.00 72.94 69 GLY A N 1
ATOM 546 C CA . GLY A 1 69 ? 8.005 0.068 -7.211 1.00 72.94 69 GLY A CA 1
ATOM 547 C C . GLY A 1 69 ? 8.803 0.252 -8.487 1.00 72.94 69 GLY A C 1
ATOM 548 O O . GLY A 1 69 ? 9.285 1.343 -8.793 1.00 72.94 69 GLY A O 1
ATOM 549 N N . VAL A 1 70 ? 8.927 -0.822 -9.250 1.00 67.00 70 VAL A N 1
ATOM 550 C CA . VAL A 1 70 ? 9.517 -0.766 -10.583 1.00 67.00 70 VAL A CA 1
ATOM 551 C C . VAL A 1 70 ? 8.385 -0.861 -11.594 1.00 67.00 70 VAL A C 1
ATOM 553 O O . VAL A 1 70 ? 7.539 -1.743 -11.484 1.00 67.00 70 VAL A O 1
ATOM 556 N N . SER A 1 71 ? 8.374 0.033 -12.584 1.00 63.28 71 SER A N 1
ATOM 557 C CA . SER A 1 71 ? 7.347 0.118 -13.638 1.00 63.28 71 SER A CA 1
ATOM 558 C C . SER A 1 71 ? 7.414 -1.017 -14.670 1.00 63.28 71 SER A C 1
ATOM 560 O O . SER A 1 71 ? 7.003 -0.859 -15.826 1.00 63.28 71 SER A O 1
ATOM 562 N N . SER A 1 72 ? 8.039 -2.132 -14.309 1.00 55.16 72 SER A N 1
ATOM 563 C CA . SER A 1 72 ? 8.431 -3.162 -15.256 1.00 55.16 72 SER A CA 1
ATOM 564 C C . SER A 1 72 ? 7.315 -4.179 -15.465 1.00 55.16 72 SER A C 1
ATOM 566 O O . SER A 1 72 ? 6.472 -4.389 -14.598 1.00 55.16 72 SER A O 1
ATOM 568 N N . TRP A 1 73 ? 7.360 -4.870 -16.602 1.00 51.91 73 TRP A N 1
ATOM 569 C CA . TRP A 1 73 ? 6.553 -6.071 -16.847 1.00 51.91 73 TRP A CA 1
ATOM 570 C C . TRP A 1 73 ? 6.901 -7.224 -15.888 1.00 51.91 73 TRP A C 1
ATOM 572 O O . TRP A 1 73 ? 6.203 -8.232 -15.847 1.00 51.91 73 TRP A O 1
ATOM 582 N N . ILE A 1 74 ? 7.985 -7.081 -15.124 1.00 51.72 74 ILE A N 1
ATOM 583 C CA . ILE A 1 74 ? 8.391 -7.980 -14.053 1.00 51.72 74 ILE A CA 1
ATOM 584 C C . ILE A 1 74 ? 7.705 -7.485 -12.777 1.00 51.72 74 ILE A C 1
ATOM 586 O O . ILE A 1 74 ? 7.997 -6.400 -12.265 1.00 51.72 74 ILE A O 1
ATOM 590 N N . GLU A 1 75 ? 6.760 -8.277 -12.276 1.00 53.84 75 GLU A N 1
ATOM 591 C CA . GLU A 1 75 ? 6.030 -7.996 -11.042 1.00 53.84 75 GLU A CA 1
ATOM 592 C C . GLU A 1 75 ? 6.987 -8.103 -9.841 1.00 53.84 75 GLU A C 1
ATOM 594 O O . GLU A 1 75 ? 7.126 -9.151 -9.211 1.00 53.84 75 GLU A O 1
ATOM 599 N N . ILE A 1 76 ? 7.690 -7.016 -9.516 1.00 55.97 76 ILE A N 1
ATOM 600 C CA . ILE A 1 76 ? 8.461 -6.932 -8.275 1.00 55.97 76 ILE A CA 1
ATOM 601 C C . ILE A 1 76 ? 7.466 -6.612 -7.163 1.00 55.97 76 ILE A C 1
ATOM 603 O O . ILE A 1 76 ? 7.115 -5.454 -6.934 1.00 55.97 76 ILE A O 1
ATOM 607 N N . ARG A 1 77 ? 6.973 -7.664 -6.502 1.00 59.31 77 ARG A N 1
ATOM 608 C CA . ARG A 1 77 ? 6.038 -7.560 -5.377 1.00 59.31 77 ARG A CA 1
ATOM 609 C C . ARG A 1 77 ? 6.714 -6.840 -4.218 1.00 59.31 77 ARG A C 1
ATOM 611 O O . ARG A 1 77 ? 7.493 -7.435 -3.479 1.00 59.31 77 ARG A O 1
ATOM 618 N N . ASN A 1 78 ? 6.415 -5.557 -4.064 1.00 69.94 78 ASN A N 1
ATOM 619 C CA . ASN A 1 78 ? 6.809 -4.811 -2.880 1.00 69.94 78 ASN A CA 1
ATOM 620 C C . ASN A 1 78 ? 5.723 -5.007 -1.813 1.00 69.94 78 ASN A C 1
ATOM 622 O O . ASN A 1 78 ? 4.539 -4.846 -2.110 1.00 69.94 78 ASN A O 1
ATOM 626 N N . SER A 1 79 ? 6.098 -5.386 -0.592 1.00 79.38 79 SER A N 1
ATOM 627 C CA . SER A 1 79 ? 5.150 -5.606 0.504 1.00 79.38 79 SER A CA 1
ATOM 628 C C . SER A 1 79 ? 5.382 -4.615 1.637 1.00 79.38 79 SER A C 1
ATOM 630 O O . SER A 1 79 ? 6.517 -4.460 2.084 1.00 79.38 79 SER A O 1
ATOM 632 N N . GLU A 1 80 ? 4.319 -3.990 2.139 1.00 85.62 80 GLU A N 1
ATOM 633 C CA . GLU A 1 80 ? 4.360 -3.204 3.375 1.00 85.62 80 GLU A CA 1
ATOM 634 C C . GLU A 1 80 ? 3.592 -3.921 4.481 1.00 85.62 80 GLU A C 1
ATOM 636 O O . GLU A 1 80 ? 2.435 -4.303 4.299 1.00 85.62 80 GLU A O 1
ATOM 641 N N . ASP A 1 81 ? 4.226 -4.058 5.643 1.00 88.88 81 ASP A N 1
ATOM 642 C CA . ASP A 1 81 ? 3.551 -4.472 6.869 1.00 88.88 81 ASP A CA 1
ATOM 643 C C . ASP A 1 81 ? 3.133 -3.236 7.679 1.00 88.88 81 ASP A C 1
ATOM 645 O O . ASP A 1 81 ? 3.974 -2.467 8.154 1.00 88.88 81 ASP A O 1
ATOM 649 N N . ILE A 1 82 ? 1.823 -3.046 7.837 1.00 91.75 82 ILE A N 1
ATOM 650 C CA . ILE A 1 82 ? 1.239 -1.947 8.613 1.00 91.75 82 ILE A CA 1
ATOM 651 C C . ILE A 1 82 ? 0.873 -2.352 10.048 1.00 91.75 82 ILE A C 1
ATOM 653 O O . ILE A 1 82 ? 0.415 -1.494 10.800 1.00 91.75 82 ILE A O 1
ATOM 657 N N . SER A 1 83 ? 1.125 -3.601 10.469 1.00 92.19 83 SER A N 1
ATOM 658 C CA . SER A 1 83 ? 0.733 -4.124 11.794 1.00 92.19 83 SER A CA 1
ATOM 659 C C . SER A 1 83 ? 1.171 -3.214 12.938 1.00 92.19 83 SER A C 1
ATOM 661 O O . SER A 1 83 ? 0.369 -2.844 13.788 1.00 92.19 83 SER A O 1
ATOM 663 N N . ARG A 1 84 ? 2.445 -2.793 12.930 1.00 92.50 84 ARG A N 1
ATOM 664 C CA . ARG A 1 84 ? 3.005 -1.936 13.985 1.00 92.50 84 ARG A CA 1
ATOM 665 C C . ARG A 1 84 ? 2.284 -0.592 14.067 1.00 92.50 84 ARG A C 1
ATOM 667 O O . ARG A 1 84 ? 2.036 -0.114 15.164 1.00 92.50 84 ARG A O 1
ATOM 674 N N . ARG A 1 85 ? 1.954 0.003 12.916 1.00 93.62 85 ARG A N 1
ATOM 675 C CA . ARG A 1 85 ? 1.255 1.293 12.871 1.00 93.62 85 ARG A CA 1
ATOM 676 C C . ARG A 1 85 ? -0.165 1.153 13.404 1.00 93.62 85 ARG A C 1
ATOM 678 O O . ARG A 1 85 ? -0.590 1.999 14.173 1.00 93.62 85 ARG A O 1
ATOM 685 N N . LEU A 1 86 ? -0.864 0.078 13.038 1.00 93.44 86 LEU A N 1
ATOM 686 C CA . LEU A 1 86 ? -2.209 -0.191 13.547 1.00 93.44 86 LEU A CA 1
ATOM 687 C C . LEU A 1 86 ? -2.202 -0.411 15.065 1.00 93.44 86 LEU A C 1
ATOM 689 O O . LEU A 1 86 ? -2.974 0.244 15.754 1.00 93.44 86 LEU A O 1
ATOM 693 N N . ASN A 1 87 ? -1.287 -1.233 15.595 1.00 93.12 87 ASN A N 1
ATOM 694 C CA . ASN A 1 87 ? -1.161 -1.440 17.044 1.00 93.12 87 ASN A CA 1
ATOM 695 C C . ASN A 1 87 ? -0.896 -0.119 17.783 1.00 93.12 87 ASN A C 1
ATOM 697 O O . ASN A 1 87 ? -1.579 0.180 18.751 1.00 93.12 87 ASN A O 1
ATOM 701 N N . GLN A 1 88 ? 0.026 0.711 17.281 1.00 94.38 88 GLN A N 1
ATOM 702 C CA . GLN A 1 88 ? 0.315 2.019 17.880 1.00 94.38 88 GLN A CA 1
ATOM 703 C C . GLN A 1 88 ? -0.895 2.957 17.875 1.00 94.38 88 GLN A C 1
ATOM 705 O O . GLN A 1 88 ? -1.093 3.695 18.831 1.00 94.38 88 GLN A O 1
ATOM 710 N N . ILE A 1 89 ? -1.697 2.958 16.807 1.00 94.31 89 ILE A N 1
ATOM 711 C CA . ILE A 1 89 ? -2.913 3.779 16.736 1.00 94.31 89 ILE A CA 1
ATOM 712 C C . ILE A 1 89 ? -3.920 3.329 17.800 1.00 94.31 89 ILE A C 1
ATOM 714 O O . ILE A 1 89 ? -4.484 4.171 18.486 1.00 94.31 89 ILE A O 1
ATOM 718 N N . ILE A 1 90 ? -4.111 2.021 17.968 1.00 92.56 90 ILE A N 1
ATOM 719 C CA . ILE A 1 90 ? -5.040 1.478 18.967 1.00 92.56 90 ILE A CA 1
ATOM 720 C C . ILE A 1 90 ? -4.549 1.785 20.387 1.00 92.56 90 ILE A C 1
ATOM 722 O O . ILE A 1 90 ? -5.312 2.313 21.191 1.00 92.56 90 ILE A O 1
ATOM 726 N N . GLU A 1 91 ? -3.268 1.532 20.670 1.00 94.06 91 GLU A N 1
ATOM 727 C CA . GLU A 1 91 ? -2.643 1.793 21.974 1.00 94.06 91 GLU A CA 1
ATOM 728 C C . GLU A 1 91 ? -2.709 3.280 22.357 1.00 94.06 91 GLU A C 1
ATOM 730 O O . GLU A 1 91 ? -3.070 3.612 23.483 1.00 94.06 91 GLU A O 1
ATOM 735 N N . ASN A 1 92 ? -2.412 4.186 21.419 1.00 95.06 92 ASN A N 1
ATOM 736 C CA . ASN A 1 92 ? -2.417 5.629 21.681 1.00 95.06 92 ASN A CA 1
ATOM 737 C C . ASN A 1 92 ? -3.810 6.179 22.005 1.00 95.06 92 ASN A C 1
ATOM 739 O O . ASN A 1 92 ? -3.926 7.154 22.745 1.00 95.06 92 ASN A O 1
ATOM 743 N N . GLU A 1 93 ? -4.854 5.583 21.433 1.00 94.88 93 GLU A N 1
ATOM 744 C CA . GLU A 1 93 ? -6.238 6.003 21.652 1.00 94.88 93 GLU A CA 1
ATOM 745 C C . GLU A 1 93 ? -6.931 5.168 22.746 1.00 94.88 93 GLU A C 1
ATOM 747 O O . GLU A 1 93 ? -8.113 5.370 22.996 1.00 94.88 93 GLU A O 1
ATOM 752 N N . ASN A 1 94 ? -6.212 4.257 23.421 1.00 93.38 94 ASN A N 1
ATOM 753 C CA . ASN A 1 94 ? -6.762 3.290 24.383 1.00 93.38 94 ASN A CA 1
ATOM 754 C C . ASN A 1 94 ? -7.967 2.501 23.829 1.00 93.38 94 ASN A C 1
ATOM 756 O O . ASN A 1 94 ? -8.937 2.251 24.544 1.00 93.38 94 ASN A O 1
ATOM 760 N N . GLY A 1 95 ? -7.922 2.155 22.541 1.00 91.88 95 GLY A N 1
ATOM 761 C CA . GLY A 1 95 ? -8.965 1.376 21.884 1.00 91.88 95 GLY A CA 1
ATOM 762 C C . GLY A 1 95 ? -8.794 -0.130 22.059 1.00 91.88 95 GLY A C 1
ATOM 763 O O . GLY A 1 95 ? -7.731 -0.617 22.440 1.00 91.88 95 GLY A O 1
ATOM 764 N N . ASP A 1 96 ? -9.836 -0.864 21.681 1.00 92.31 96 ASP A N 1
ATOM 765 C CA . ASP A 1 96 ? -9.864 -2.326 21.714 1.00 92.31 96 ASP A CA 1
ATOM 766 C C . ASP A 1 96 ? -9.798 -2.959 20.318 1.00 92.31 96 ASP A C 1
ATOM 768 O O . ASP A 1 96 ? -9.381 -4.109 20.180 1.00 92.31 96 ASP A O 1
ATOM 772 N N . ALA A 1 97 ? -10.211 -2.238 19.269 1.00 92.50 97 ALA A N 1
ATOM 773 C CA . ALA A 1 97 ? -10.189 -2.737 17.893 1.00 92.50 97 ALA A CA 1
ATOM 774 C C . ALA A 1 97 ? -10.195 -1.611 16.844 1.00 92.50 97 ALA A C 1
ATOM 776 O O . ALA A 1 97 ? -10.396 -0.433 17.153 1.00 92.50 97 ALA A O 1
ATOM 777 N N . ILE A 1 98 ? -10.016 -1.999 15.576 1.00 94.06 98 ILE A N 1
ATOM 778 C CA . ILE A 1 98 ? -10.262 -1.147 14.405 1.00 94.06 98 ILE A CA 1
ATOM 779 C C . ILE A 1 98 ? -11.406 -1.715 13.568 1.00 94.06 98 ILE A C 1
ATOM 781 O O . ILE A 1 98 ? -11.408 -2.886 13.185 1.00 94.06 98 ILE A O 1
ATOM 785 N N . THR A 1 99 ? -12.338 -0.845 13.198 1.00 94.31 99 THR A N 1
ATOM 786 C CA . THR A 1 99 ? -13.437 -1.138 12.275 1.00 94.31 99 THR A CA 1
ATOM 787 C C . THR A 1 99 ? -13.340 -0.277 11.016 1.00 94.31 99 THR A C 1
ATOM 789 O O . THR A 1 99 ? -12.633 0.736 10.993 1.00 94.31 99 THR A O 1
ATOM 792 N N . ASN A 1 100 ? -14.059 -0.674 9.962 1.00 93.75 100 ASN A N 1
ATOM 793 C CA . ASN A 1 100 ? -14.144 0.054 8.696 1.00 93.75 100 ASN A CA 1
ATOM 794 C C . ASN A 1 100 ? -12.778 0.366 8.067 1.00 93.75 100 ASN A C 1
ATOM 796 O O . ASN A 1 100 ? -12.610 1.420 7.448 1.00 93.75 100 ASN A O 1
ATOM 800 N N . LEU A 1 101 ? -11.805 -0.541 8.214 1.00 94.38 101 LEU A N 1
ATOM 801 C CA . LEU A 1 101 ? -10.497 -0.379 7.595 1.00 94.38 101 LEU A CA 1
ATOM 802 C C . LEU A 1 101 ? -10.666 -0.266 6.074 1.00 94.38 101 LEU A C 1
ATOM 804 O O . LEU A 1 101 ? -11.250 -1.137 5.433 1.00 94.38 101 LEU A O 1
ATOM 808 N N . LYS A 1 102 ? -10.130 0.794 5.480 1.00 94.56 102 LYS A N 1
ATOM 809 C CA . LYS A 1 102 ? -10.104 1.017 4.036 1.00 94.56 102 LYS A CA 1
ATOM 810 C C . LYS A 1 102 ? -8.677 1.282 3.606 1.00 94.56 102 LYS A C 1
ATOM 812 O O . LYS A 1 102 ? -7.997 2.142 4.158 1.00 94.56 102 LYS A O 1
ATOM 817 N N . ILE A 1 103 ? -8.236 0.547 2.593 1.00 91.50 103 ILE A N 1
ATOM 818 C CA . ILE A 1 103 ? -6.930 0.732 1.966 1.00 91.50 103 ILE A CA 1
ATOM 819 C C . ILE A 1 103 ? -7.192 1.155 0.528 1.00 91.50 103 ILE A C 1
ATOM 821 O O . ILE A 1 103 ? -7.793 0.410 -0.242 1.00 91.50 103 ILE A O 1
ATOM 825 N N . SER A 1 104 ? -6.763 2.362 0.179 1.00 89.81 104 SER A N 1
ATOM 826 C CA . SER A 1 104 ? -6.891 2.912 -1.168 1.00 89.81 104 SER A CA 1
ATOM 827 C C . SER A 1 104 ? -5.510 3.152 -1.754 1.00 89.81 104 SER A C 1
ATOM 829 O O . SER A 1 104 ? -4.622 3.675 -1.080 1.00 89.81 104 SER A O 1
ATOM 831 N N . VAL A 1 105 ? -5.337 2.790 -3.022 1.00 84.44 105 VAL A N 1
ATOM 832 C CA . VAL A 1 105 ? -4.104 3.039 -3.770 1.00 84.44 105 VAL A CA 1
ATOM 833 C C . VAL A 1 105 ? -4.363 4.186 -4.733 1.00 84.44 105 VAL A C 1
ATOM 835 O O . VAL A 1 105 ? -5.274 4.123 -5.554 1.00 84.44 105 VAL A O 1
ATOM 838 N N . ASN A 1 106 ? -3.564 5.239 -4.620 1.00 84.38 106 ASN A N 1
ATOM 839 C CA . ASN A 1 106 ? -3.594 6.387 -5.505 1.00 84.38 106 ASN A CA 1
ATOM 840 C C . ASN A 1 106 ? -2.323 6.414 -6.356 1.00 84.38 106 ASN A C 1
ATOM 842 O O . ASN A 1 106 ? -1.216 6.216 -5.855 1.00 84.38 106 ASN A O 1
ATOM 846 N N . ASN A 1 107 ? -2.487 6.669 -7.651 1.00 77.62 107 ASN A N 1
ATOM 847 C CA . ASN A 1 107 ? -1.384 6.762 -8.593 1.00 77.62 107 ASN A CA 1
ATOM 848 C C . ASN A 1 107 ? -1.088 8.251 -8.857 1.00 77.62 107 ASN A C 1
ATOM 850 O O . ASN A 1 107 ? -1.827 8.871 -9.624 1.00 77.62 107 ASN A O 1
ATOM 854 N N . PRO A 1 108 ? -0.069 8.870 -8.226 1.00 78.31 108 PRO A N 1
ATOM 855 C CA . PRO A 1 108 ? 0.145 10.312 -8.322 1.00 78.31 108 PRO A CA 1
ATOM 856 C C . PRO A 1 108 ? 0.500 10.723 -9.766 1.00 78.31 108 PRO A C 1
ATOM 858 O O . PRO A 1 108 ? 1.600 10.412 -10.237 1.00 78.31 108 PRO A O 1
ATOM 861 N N . PRO A 1 109 ? -0.380 11.456 -10.479 1.00 71.00 109 PRO A N 1
ATOM 862 C CA . PRO A 1 109 ? -0.275 11.623 -11.929 1.00 71.00 109 PRO A CA 1
ATOM 863 C C . PRO A 1 109 ? 0.972 12.411 -12.331 1.00 71.00 109 PRO A C 1
ATOM 865 O O . PRO A 1 109 ? 1.684 12.017 -13.247 1.00 71.00 109 PRO A O 1
ATOM 868 N N . VAL A 1 110 ? 1.302 13.479 -11.599 1.00 76.06 110 VAL A N 1
ATOM 869 C CA . VAL A 1 110 ? 2.459 14.337 -11.909 1.00 76.06 110 VAL A CA 1
ATOM 870 C C . VAL A 1 110 ? 3.782 13.587 -11.733 1.00 76.06 110 VAL A C 1
ATOM 872 O O . VAL A 1 110 ? 4.659 13.668 -12.590 1.00 76.06 110 VAL A O 1
ATOM 875 N N . ARG A 1 111 ? 3.934 12.828 -10.639 1.00 75.25 111 ARG A N 1
ATOM 876 C CA . ARG A 1 111 ? 5.172 12.081 -10.359 1.00 75.25 111 ARG A CA 1
ATOM 877 C C . ARG A 1 111 ? 5.373 10.951 -11.359 1.00 75.25 111 ARG A C 1
ATOM 879 O O . ARG A 1 111 ? 6.466 10.811 -11.901 1.00 75.25 111 ARG A O 1
ATOM 886 N N . ASN A 1 112 ? 4.322 10.188 -11.643 1.00 75.06 112 ASN A N 1
ATOM 887 C CA . ASN A 1 112 ? 4.426 9.086 -12.592 1.00 75.06 112 ASN A CA 1
ATOM 888 C C . ASN A 1 112 ? 4.538 9.554 -14.041 1.00 75.06 112 ASN A C 1
ATOM 890 O O . ASN A 1 112 ? 5.177 8.865 -14.826 1.00 75.06 112 ASN A O 1
ATOM 894 N N . TRP A 1 113 ? 4.033 10.741 -14.388 1.00 75.62 113 TRP A N 1
ATOM 895 C CA . TRP A 1 113 ? 4.250 11.330 -15.710 1.00 75.62 113 TRP A CA 1
ATOM 896 C C . TRP A 1 113 ? 5.725 11.656 -15.972 1.00 75.62 113 TRP A C 1
ATOM 898 O O . TRP A 1 113 ? 6.248 11.326 -17.033 1.00 75.62 113 TRP A O 1
ATOM 908 N N . VAL A 1 114 ? 6.436 12.224 -14.990 1.00 78.69 114 VAL A N 1
ATOM 909 C CA . VAL A 1 114 ? 7.884 12.486 -15.113 1.00 78.69 114 VAL A CA 1
ATOM 910 C C . VAL A 1 114 ? 8.669 11.180 -15.288 1.00 78.69 114 VAL A C 1
ATOM 912 O O . VAL A 1 114 ? 9.565 11.094 -16.129 1.00 78.69 114 VAL A O 1
ATOM 915 N N . LEU A 1 115 ? 8.313 10.145 -14.524 1.00 78.44 115 LEU A N 1
ATOM 916 C CA . LEU A 1 115 ? 8.945 8.825 -14.612 1.00 78.44 115 LEU A CA 1
ATOM 917 C C . LEU A 1 115 ? 8.643 8.138 -15.948 1.00 78.44 115 LEU A C 1
ATOM 919 O O . LEU A 1 115 ? 9.539 7.576 -16.575 1.00 78.44 115 LEU A O 1
ATOM 923 N N . TRP A 1 116 ? 7.407 8.248 -16.428 1.00 77.00 116 TRP A N 1
ATOM 924 C CA . TRP A 1 116 ? 7.010 7.790 -17.754 1.00 77.00 116 TRP A CA 1
ATOM 925 C C . TRP A 1 116 ? 7.801 8.500 -18.855 1.00 77.00 116 TRP A C 1
ATOM 927 O O . TRP A 1 116 ? 8.360 7.839 -19.726 1.00 77.00 116 TRP A O 1
ATOM 937 N N . PHE A 1 117 ? 7.940 9.824 -18.779 1.00 77.56 117 PHE A N 1
ATOM 938 C CA . PHE A 1 117 ? 8.697 10.597 -19.760 1.00 77.56 117 PHE A CA 1
ATOM 939 C C . PHE A 1 117 ? 10.176 10.181 -19.798 1.00 77.56 117 PHE A C 1
ATOM 941 O O . PHE A 1 117 ? 10.757 10.004 -20.869 1.00 77.56 117 PHE A O 1
ATOM 948 N N . SER A 1 118 ? 10.780 9.931 -18.632 1.00 77.50 118 SER A N 1
ATOM 949 C CA . SER A 1 118 ? 12.129 9.362 -18.547 1.00 77.50 118 SER A CA 1
ATOM 950 C C . SER A 1 118 ? 12.213 7.982 -19.216 1.00 77.50 118 SER A C 1
ATOM 952 O O . SER A 1 118 ? 13.128 7.738 -20.008 1.00 77.50 118 SER A O 1
ATOM 954 N N . LYS A 1 119 ? 11.231 7.102 -18.986 1.00 77.94 119 LYS A N 1
ATOM 955 C CA . LYS A 1 119 ? 11.147 5.786 -19.639 1.00 77.94 119 LYS A CA 1
ATOM 956 C C . LYS A 1 119 ? 11.094 5.906 -21.164 1.00 77.94 119 LYS A C 1
ATOM 958 O O . LYS A 1 119 ? 11.842 5.219 -21.856 1.00 77.94 119 LYS A O 1
ATOM 963 N N . VAL A 1 120 ? 10.261 6.814 -21.678 1.00 79.00 120 VAL A N 1
ATOM 964 C CA . VAL A 1 120 ? 10.098 7.105 -23.114 1.00 79.00 120 VAL A CA 1
ATOM 965 C C . VAL A 1 120 ? 11.431 7.509 -23.747 1.00 79.00 120 VAL A C 1
ATOM 967 O O . VAL A 1 120 ? 11.828 6.934 -24.763 1.00 79.00 120 VAL A O 1
ATOM 970 N N . ILE A 1 121 ? 12.161 8.448 -23.132 1.00 80.88 121 ILE A N 1
ATOM 971 C CA . ILE A 1 121 ? 13.484 8.886 -23.612 1.00 80.88 121 ILE A CA 1
ATOM 972 C C . ILE A 1 121 ? 14.456 7.709 -23.667 1.00 80.88 121 ILE A C 1
ATOM 974 O O . ILE A 1 121 ? 15.198 7.547 -24.639 1.00 80.88 121 ILE A O 1
ATOM 978 N N . THR A 1 122 ? 14.443 6.873 -22.634 1.00 80.31 122 THR A N 1
ATOM 979 C CA . THR A 1 122 ? 15.382 5.759 -22.506 1.00 80.31 122 THR A CA 1
ATOM 980 C C . THR A 1 122 ? 15.107 4.670 -23.551 1.00 80.31 122 THR A C 1
ATOM 982 O O . THR A 1 122 ? 16.030 4.218 -24.226 1.00 80.31 122 THR A O 1
ATOM 985 N N . ILE A 1 123 ? 13.838 4.305 -23.770 1.00 79.00 123 ILE A N 1
ATOM 986 C CA . ILE A 1 123 ? 13.425 3.357 -24.822 1.00 79.00 123 ILE A CA 1
ATOM 987 C C . ILE A 1 123 ? 13.778 3.898 -26.210 1.00 79.00 123 ILE A C 1
ATOM 989 O O . ILE A 1 123 ? 14.325 3.179 -27.045 1.00 79.00 123 ILE A O 1
ATOM 993 N N . THR A 1 124 ? 13.510 5.182 -26.446 1.00 80.00 124 THR A N 1
ATOM 994 C CA . THR A 1 124 ? 13.825 5.835 -27.722 1.00 80.00 124 THR A CA 1
ATOM 995 C C . THR A 1 124 ? 15.332 5.827 -27.984 1.00 80.00 124 THR A C 1
ATOM 997 O O . THR A 1 124 ? 15.772 5.499 -29.085 1.00 80.00 124 THR A O 1
ATOM 1000 N N . SER A 1 125 ? 16.135 6.106 -26.954 1.00 76.88 125 SER A N 1
ATOM 1001 C CA . SER A 1 125 ? 17.597 6.029 -27.028 1.00 76.88 125 SER A CA 1
ATOM 1002 C C . SER A 1 125 ? 18.054 4.607 -27.362 1.00 76.88 125 SER A C 1
ATOM 1004 O O . SER A 1 125 ? 18.851 4.426 -28.281 1.00 76.88 125 SER A O 1
ATOM 1006 N N . ALA A 1 126 ? 17.496 3.589 -26.697 1.00 81.25 126 ALA A N 1
ATOM 1007 C CA . ALA A 1 126 ? 17.801 2.189 -26.988 1.00 81.25 126 ALA A CA 1
ATOM 1008 C C . ALA A 1 126 ? 17.551 1.835 -28.463 1.00 81.25 126 ALA A C 1
ATOM 1010 O O . ALA A 1 126 ? 18.411 1.230 -29.106 1.00 81.25 126 ALA A O 1
ATOM 1011 N N . ALA A 1 127 ? 16.407 2.250 -29.015 1.00 79.50 127 ALA A N 1
ATOM 1012 C CA . ALA A 1 127 ? 16.053 1.997 -30.409 1.00 79.50 127 ALA A CA 1
ATOM 1013 C C . ALA A 1 127 ? 17.024 2.679 -31.388 1.00 79.50 127 ALA A C 1
ATOM 1015 O O . ALA A 1 127 ? 17.521 2.031 -32.310 1.00 79.50 127 ALA A O 1
ATOM 1016 N N . ILE A 1 128 ? 17.354 3.956 -31.159 1.00 82.00 128 ILE A N 1
ATOM 1017 C CA . ILE A 1 128 ? 18.293 4.711 -32.004 1.00 82.00 128 ILE A CA 1
ATOM 1018 C C . ILE A 1 128 ? 19.678 4.060 -31.992 1.00 82.00 128 ILE A C 1
ATOM 1020 O O . ILE A 1 128 ? 20.256 3.820 -33.050 1.00 82.00 128 ILE A O 1
ATOM 1024 N N . PHE A 1 129 ? 20.211 3.738 -30.813 1.00 80.06 129 PHE A N 1
ATOM 1025 C CA . PHE A 1 129 ? 21.546 3.147 -30.706 1.00 80.06 129 PHE A CA 1
ATOM 1026 C C . PHE A 1 129 ? 21.606 1.712 -31.235 1.00 80.06 129 PHE A C 1
ATOM 1028 O O . PHE A 1 129 ? 22.633 1.317 -31.782 1.00 80.06 129 PHE A O 1
ATOM 1035 N N . THR A 1 130 ? 20.505 0.962 -31.161 1.00 80.06 130 THR A N 1
ATOM 1036 C CA . THR A 1 130 ? 20.393 -0.346 -31.824 1.00 80.06 130 THR A CA 1
ATOM 1037 C C . THR A 1 130 ? 20.443 -0.193 -33.344 1.00 80.06 130 THR A C 1
ATOM 1039 O O . THR A 1 130 ? 21.194 -0.904 -34.004 1.00 80.06 130 THR A O 1
ATOM 1042 N N . LEU A 1 131 ? 19.705 0.769 -33.910 1.00 80.31 131 LEU A N 1
ATOM 1043 C CA . LEU A 1 131 ? 19.739 1.055 -35.349 1.00 80.31 131 LEU A CA 1
ATOM 1044 C C . LEU A 1 131 ? 21.135 1.489 -35.815 1.00 80.31 131 LEU A C 1
ATOM 1046 O O . LEU A 1 131 ? 21.605 1.011 -36.843 1.00 80.31 131 LEU A O 1
ATOM 1050 N N . LEU A 1 132 ? 21.819 2.345 -35.049 1.00 79.94 132 LEU A N 1
ATOM 1051 C CA . LEU A 1 132 ? 23.195 2.758 -35.348 1.00 79.94 132 LEU A CA 1
ATOM 1052 C C . LEU A 1 132 ? 24.175 1.579 -35.290 1.00 79.94 132 LEU A C 1
ATOM 1054 O O . LEU A 1 132 ? 25.018 1.451 -36.173 1.00 79.94 132 LEU A O 1
ATOM 1058 N N . ALA A 1 133 ? 24.031 0.691 -34.301 1.00 79.31 133 ALA A N 1
ATOM 1059 C CA . ALA A 1 133 ? 24.855 -0.511 -34.189 1.00 79.31 133 ALA A CA 1
ATOM 1060 C C . ALA A 1 133 ? 24.670 -1.472 -35.378 1.00 79.31 133 ALA A C 1
ATOM 1062 O O . ALA A 1 133 ? 25.629 -2.119 -35.784 1.00 79.31 133 ALA A O 1
ATOM 1063 N N . LEU A 1 134 ? 23.454 -1.554 -35.933 1.00 77.25 134 LEU A N 1
ATOM 1064 C CA . LEU A 1 134 ? 23.130 -2.400 -37.088 1.00 77.25 134 LEU A CA 1
ATOM 1065 C C . LEU A 1 134 ? 23.491 -1.756 -38.439 1.00 77.25 134 LEU A C 1
ATOM 1067 O O . LEU A 1 134 ? 23.721 -2.472 -39.409 1.00 77.25 134 LEU A O 1
ATOM 1071 N N . SER A 1 135 ? 23.502 -0.421 -38.523 1.00 77.81 135 SER A N 1
ATOM 1072 C CA . SER A 1 135 ? 23.740 0.322 -39.770 1.00 77.81 135 SER A CA 1
ATOM 1073 C C . SER A 1 135 ? 25.220 0.497 -40.118 1.00 77.81 135 SER A C 1
ATOM 1075 O O . SER A 1 135 ? 25.533 0.743 -41.283 1.00 77.81 135 SER A O 1
ATOM 1077 N N . GLU A 1 136 ? 26.129 0.437 -39.145 1.00 70.12 136 GLU A N 1
ATOM 1078 C CA . GLU A 1 136 ? 27.567 0.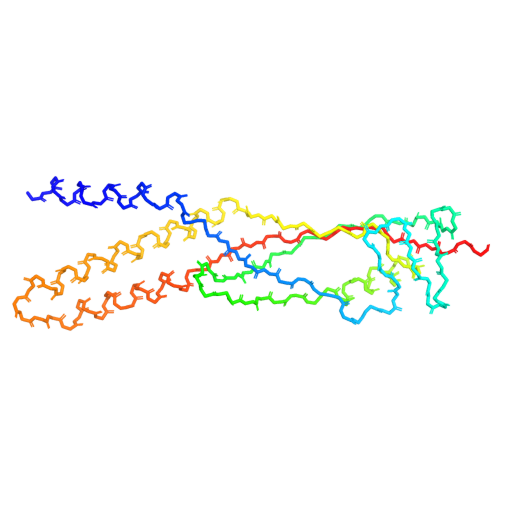525 -39.406 1.00 70.12 136 GLU A CA 1
ATOM 1079 C C . GLU A 1 136 ? 28.149 -0.854 -39.747 1.00 70.12 136 GLU A C 1
ATOM 1081 O O . GLU A 1 136 ? 28.006 -1.813 -38.987 1.00 70.12 136 GLU A O 1
ATOM 1086 N N . SER A 1 137 ? 28.866 -0.948 -40.874 1.00 57.66 137 SER A N 1
ATOM 1087 C CA . SER A 1 137 ? 29.488 -2.200 -41.338 1.00 57.66 137 SER A CA 1
ATOM 1088 C C . SER A 1 137 ? 30.491 -2.793 -40.342 1.00 57.66 137 SER A C 1
ATOM 1090 O O . SER A 1 137 ? 30.722 -3.996 -40.368 1.00 57.66 137 SER A O 1
ATOM 1092 N N . ASP A 1 138 ? 31.045 -1.963 -39.453 1.00 61.53 138 ASP A N 1
ATOM 1093 C CA . ASP A 1 138 ? 32.116 -2.315 -38.513 1.00 61.53 138 ASP A CA 1
ATOM 1094 C C . ASP A 1 138 ? 31.645 -2.693 -37.097 1.00 61.53 138 ASP A C 1
ATOM 1096 O O . ASP A 1 138 ? 32.478 -2.859 -36.211 1.00 61.53 138 ASP A O 1
ATOM 1100 N N . HIS A 1 139 ? 30.332 -2.848 -36.862 1.00 60.69 139 HIS A N 1
ATOM 1101 C CA . HIS A 1 139 ? 29.774 -3.328 -35.583 1.00 60.69 139 HIS A CA 1
ATOM 1102 C C . HIS A 1 139 ? 30.425 -2.657 -34.360 1.00 60.69 139 HIS A C 1
ATOM 1104 O O . HIS A 1 139 ? 31.138 -3.290 -33.580 1.00 60.69 139 HIS A O 1
ATOM 1110 N N . GLN A 1 140 ? 30.197 -1.355 -34.167 1.00 74.06 140 GLN A N 1
ATOM 1111 C CA . GLN A 1 140 ? 30.836 -0.652 -33.056 1.00 74.06 140 GLN A CA 1
ATOM 1112 C C . GLN A 1 140 ? 30.247 -1.078 -31.694 1.00 74.06 140 GLN A C 1
ATOM 1114 O O . GLN A 1 140 ? 29.099 -0.737 -31.378 1.00 74.06 140 GLN A O 1
ATOM 1119 N N . PRO A 1 141 ? 31.033 -1.737 -30.815 1.00 78.44 141 PRO A N 1
ATOM 1120 C CA . PRO A 1 141 ? 30.532 -2.315 -29.563 1.00 78.44 141 PRO A CA 1
ATOM 1121 C C . PRO A 1 141 ? 29.998 -1.257 -28.587 1.00 78.44 141 PRO A C 1
ATOM 1123 O O . PRO A 1 141 ? 29.142 -1.545 -27.752 1.00 78.44 141 PRO A O 1
ATOM 1126 N N . LYS A 1 142 ? 30.442 -0.001 -28.729 1.00 82.19 142 LYS A N 1
ATOM 1127 C CA . LYS A 1 142 ? 29.964 1.137 -27.935 1.00 82.19 142 LYS A CA 1
ATOM 1128 C C . LYS A 1 142 ? 28.465 1.410 -28.128 1.00 82.19 142 LYS A C 1
ATOM 1130 O O . LYS A 1 142 ? 27.788 1.740 -27.162 1.00 82.19 142 LYS A O 1
ATOM 1135 N N . TYR A 1 143 ? 27.928 1.241 -29.340 1.00 80.44 143 TYR A N 1
ATOM 1136 C CA . TYR A 1 143 ? 26.509 1.494 -29.614 1.00 80.44 143 TYR A CA 1
ATOM 1137 C C . TYR A 1 143 ? 25.621 0.371 -29.079 1.00 80.44 143 TYR A C 1
ATOM 1139 O O . TYR A 1 143 ? 24.584 0.653 -28.482 1.00 80.44 143 TYR A O 1
ATOM 1147 N N . MET A 1 144 ? 26.077 -0.883 -29.171 1.00 79.62 144 MET A N 1
ATOM 1148 C CA . MET A 1 144 ? 25.420 -2.001 -28.488 1.00 79.62 144 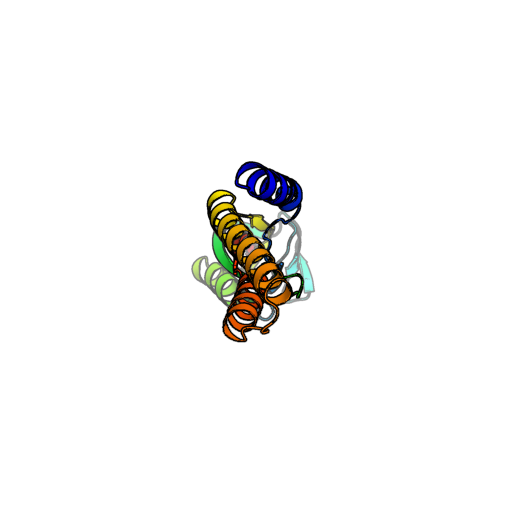MET A CA 1
ATOM 1149 C C . MET A 1 144 ? 25.422 -1.835 -26.965 1.00 79.62 144 MET A C 1
ATOM 1151 O O . MET A 1 144 ? 24.399 -2.078 -26.331 1.00 79.62 144 MET A O 1
ATOM 1155 N N . ALA A 1 145 ? 26.528 -1.374 -26.372 1.00 82.44 145 ALA A N 1
ATOM 1156 C CA . ALA A 1 145 ? 26.596 -1.122 -24.933 1.00 82.44 145 ALA A CA 1
ATOM 1157 C C . ALA A 1 145 ? 25.597 -0.039 -24.486 1.00 82.44 145 ALA A C 1
ATOM 1159 O O . ALA A 1 145 ? 24.904 -0.216 -23.484 1.00 82.44 145 ALA A O 1
ATOM 1160 N N . ILE A 1 146 ? 25.468 1.053 -25.250 1.00 80.31 146 ILE A N 1
ATOM 1161 C CA . ILE A 1 146 ? 24.494 2.118 -24.961 1.00 80.31 146 ILE A CA 1
ATOM 1162 C C . ILE A 1 146 ? 23.057 1.611 -25.134 1.00 80.31 146 ILE A C 1
ATOM 1164 O O . ILE A 1 146 ? 22.203 1.904 -24.295 1.00 80.31 146 ILE A O 1
ATOM 1168 N N . ALA A 1 147 ? 22.785 0.826 -26.179 1.00 78.56 147 ALA A N 1
ATOM 1169 C CA . ALA A 1 147 ? 21.475 0.220 -26.391 1.00 78.56 147 ALA A CA 1
ATOM 1170 C C . ALA A 1 147 ? 21.088 -0.707 -25.227 1.00 78.56 147 ALA A C 1
ATOM 1172 O O . ALA A 1 147 ? 20.021 -0.541 -24.639 1.00 78.56 147 ALA A O 1
ATOM 1173 N N . ALA A 1 148 ? 21.983 -1.616 -24.830 1.00 79.94 148 ALA A N 1
ATOM 1174 C CA . ALA A 1 148 ? 21.764 -2.529 -23.711 1.00 79.94 148 ALA A CA 1
ATOM 1175 C C . ALA A 1 148 ? 21.569 -1.782 -22.381 1.00 79.94 148 ALA A C 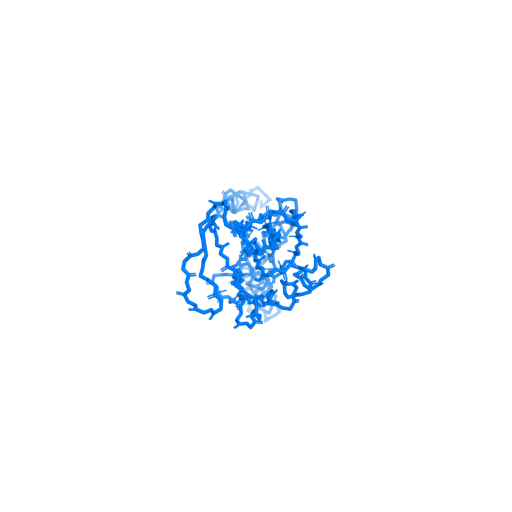1
ATOM 1177 O O . ALA A 1 148 ? 20.620 -2.062 -21.649 1.00 79.94 148 ALA A O 1
ATOM 1178 N N . GLY A 1 149 ? 22.411 -0.783 -22.093 1.00 81.25 149 GLY A N 1
ATOM 1179 C CA . GLY A 1 149 ? 22.273 0.055 -20.899 1.00 81.25 149 GLY A CA 1
ATOM 1180 C C . GLY A 1 149 ? 20.938 0.802 -20.860 1.00 81.25 149 GLY A C 1
ATOM 1181 O O . GLY A 1 149 ? 20.279 0.845 -19.823 1.00 81.25 149 GLY A O 1
ATOM 1182 N N . SER A 1 150 ? 20.488 1.314 -22.006 1.00 80.75 150 SER A N 1
ATOM 1183 C CA . SER A 1 150 ? 19.201 2.003 -22.133 1.00 80.75 150 SER A CA 1
ATOM 1184 C C . SER A 1 150 ? 18.012 1.057 -21.905 1.00 80.75 150 SER A C 1
ATOM 1186 O O . SER A 1 150 ? 17.061 1.418 -21.214 1.00 80.75 150 SER A O 1
ATOM 1188 N N . VAL A 1 151 ? 18.070 -0.183 -22.403 1.00 78.31 151 VAL A N 1
ATOM 1189 C CA . VAL A 1 151 ? 17.037 -1.201 -22.124 1.00 78.31 151 VAL A CA 1
ATOM 1190 C C . VAL A 1 151 ? 16.971 -1.525 -20.631 1.00 78.31 151 VAL A C 1
ATOM 1192 O O . VAL A 1 151 ? 15.880 -1.567 -20.067 1.00 78.31 151 VAL A O 1
ATOM 1195 N N . ILE A 1 152 ? 18.120 -1.700 -19.969 1.00 79.31 152 ILE A N 1
ATOM 1196 C CA . ILE A 1 152 ? 18.173 -1.952 -18.522 1.00 79.31 152 ILE A CA 1
ATOM 1197 C C . ILE A 1 152 ? 17.519 -0.790 -17.763 1.00 79.31 152 ILE A C 1
ATOM 1199 O O . ILE A 1 152 ? 16.621 -1.011 -16.954 1.00 79.31 152 ILE A O 1
ATOM 1203 N N . VAL A 1 153 ? 17.892 0.456 -18.056 1.00 79.44 153 VAL A N 1
ATOM 1204 C CA . VAL A 1 153 ? 17.309 1.632 -17.386 1.00 79.44 153 VAL A CA 1
ATOM 1205 C C . VAL A 1 153 ? 15.795 1.742 -17.637 1.00 79.44 153 VAL A C 1
ATOM 1207 O O . VAL A 1 153 ? 15.040 2.056 -16.714 1.00 79.44 153 VAL A O 1
ATOM 1210 N N . ALA A 1 154 ? 15.320 1.413 -18.842 1.00 75.69 154 ALA A N 1
ATOM 1211 C CA . ALA A 1 154 ? 13.892 1.393 -19.155 1.00 75.69 154 ALA A CA 1
ATOM 1212 C C . ALA A 1 154 ? 13.126 0.305 -18.376 1.00 75.69 154 ALA A C 1
ATOM 1214 O O . ALA A 1 154 ? 12.008 0.545 -17.914 1.00 75.69 154 ALA A O 1
ATOM 1215 N N . LEU A 1 155 ? 13.724 -0.878 -18.196 1.00 72.94 155 LEU A N 1
ATOM 1216 C CA . LEU A 1 155 ? 13.148 -1.961 -17.393 1.00 72.94 155 LEU A CA 1
ATOM 1217 C C . LEU A 1 155 ? 13.082 -1.588 -15.912 1.00 72.94 155 LEU A C 1
ATOM 1219 O O . LEU A 1 155 ? 12.091 -1.892 -15.258 1.00 72.94 155 LEU A O 1
ATOM 1223 N N . PHE A 1 156 ? 14.090 -0.885 -15.396 1.00 73.75 156 PHE A N 1
ATOM 1224 C CA . PHE A 1 156 ? 14.167 -0.490 -13.990 1.00 73.75 156 PHE A CA 1
ATOM 1225 C C . PHE A 1 156 ? 13.643 0.920 -13.703 1.00 73.75 156 PHE A C 1
ATOM 1227 O O . PHE A 1 156 ? 13.874 1.449 -12.615 1.00 73.75 156 PHE A O 1
ATOM 1234 N N . THR A 1 157 ? 12.911 1.539 -14.637 1.00 75.62 157 THR A N 1
ATOM 1235 C CA . THR A 1 157 ? 12.330 2.861 -14.385 1.00 75.62 157 THR A CA 1
ATOM 1236 C C . THR A 1 157 ? 11.338 2.757 -13.223 1.00 75.62 157 THR A C 1
ATOM 1238 O O . THR A 1 157 ? 10.403 1.947 -13.304 1.00 75.62 157 THR A O 1
ATOM 1241 N N . PRO A 1 158 ? 11.523 3.524 -12.137 1.00 74.62 158 PRO A N 1
ATOM 1242 C CA . PRO A 1 158 ? 10.679 3.394 -10.965 1.00 74.62 158 PRO A CA 1
ATOM 1243 C C . PRO A 1 158 ? 9.254 3.888 -11.240 1.00 74.62 158 PRO A C 1
ATOM 1245 O O . PRO A 1 158 ? 9.004 4.654 -12.168 1.00 74.62 158 PRO A O 1
ATOM 1248 N N . ALA A 1 159 ? 8.324 3.435 -10.411 1.00 77.69 159 ALA A N 1
ATOM 1249 C CA . ALA A 1 159 ? 6.937 3.872 -10.349 1.00 77.69 159 ALA A CA 1
ATOM 1250 C C . ALA A 1 159 ? 6.601 4.237 -8.904 1.00 77.69 159 ALA A C 1
ATOM 1252 O O . ALA A 1 159 ? 7.167 3.666 -7.970 1.00 77.69 159 ALA A O 1
ATOM 1253 N N . VAL A 1 160 ? 5.668 5.161 -8.711 1.00 82.12 160 VAL A N 1
ATOM 1254 C CA . VAL A 1 160 ? 5.236 5.603 -7.385 1.00 82.12 160 VAL A CA 1
ATOM 1255 C C . VAL A 1 160 ? 3.765 5.300 -7.195 1.00 82.12 160 VAL A C 1
ATOM 1257 O O . VAL A 1 160 ? 2.960 5.580 -8.076 1.00 82.12 160 VAL A O 1
ATOM 1260 N N . VAL A 1 161 ? 3.406 4.802 -6.016 1.00 85.00 161 VAL A N 1
ATOM 1261 C CA . VAL A 1 161 ? 2.019 4.742 -5.554 1.00 85.00 161 VAL A CA 1
ATOM 1262 C C . VAL A 1 161 ? 1.913 5.319 -4.152 1.00 85.00 161 VAL A C 1
ATOM 1264 O O . VAL A 1 161 ? 2.769 5.078 -3.299 1.00 85.00 161 VAL A O 1
ATOM 1267 N N . ASP A 1 162 ? 0.854 6.077 -3.914 1.00 87.62 162 ASP A N 1
ATOM 1268 C CA . ASP A 1 162 ? 0.493 6.555 -2.588 1.00 87.62 162 ASP A CA 1
ATOM 1269 C C . ASP A 1 162 ? -0.582 5.634 -2.021 1.00 87.62 162 ASP A C 1
ATOM 1271 O O . ASP A 1 162 ? -1.613 5.393 -2.645 1.00 87.62 162 ASP A O 1
ATOM 1275 N N . ILE A 1 163 ? -0.332 5.092 -0.836 1.00 89.56 163 ILE A N 1
ATOM 1276 C CA . ILE A 1 163 ? -1.239 4.166 -0.167 1.00 89.56 163 ILE A CA 1
ATOM 1277 C C . ILE A 1 163 ? -1.861 4.906 1.003 1.00 89.56 163 ILE A C 1
ATOM 1279 O O . ILE A 1 163 ? -1.160 5.322 1.927 1.00 89.56 163 ILE A O 1
ATOM 1283 N N . LYS A 1 164 ? -3.181 5.067 0.950 1.00 93.31 164 LYS A N 1
ATOM 1284 C CA . LYS A 1 164 ? -3.984 5.667 2.010 1.00 93.31 164 LYS A CA 1
ATOM 1285 C C . LYS A 1 164 ? -4.656 4.560 2.810 1.00 93.31 164 LYS A C 1
ATOM 1287 O O . LYS A 1 164 ? -5.311 3.696 2.232 1.00 93.31 164 LYS A O 1
ATOM 1292 N N . VAL A 1 165 ? -4.485 4.594 4.125 1.00 94.44 165 VAL A N 1
ATOM 1293 C CA . VAL A 1 165 ? -5.107 3.664 5.068 1.00 94.44 165 VAL A CA 1
ATOM 1294 C C . VAL A 1 165 ? -5.958 4.474 6.029 1.00 94.44 165 VAL A C 1
ATOM 1296 O O . VAL A 1 165 ? -5.460 5.408 6.657 1.00 94.44 165 VAL A O 1
ATOM 1299 N N . GLU A 1 166 ? -7.229 4.115 6.128 1.00 96.75 166 GLU A N 1
ATOM 1300 C CA . GLU A 1 166 ? -8.222 4.792 6.960 1.00 96.75 166 GLU A CA 1
ATOM 1301 C C . GLU A 1 166 ? -9.020 3.770 7.757 1.00 96.75 166 GLU A C 1
ATOM 1303 O O . GLU A 1 166 ? -9.161 2.628 7.324 1.00 96.75 166 GLU A O 1
ATOM 1308 N N . GLY A 1 167 ? -9.559 4.174 8.897 1.00 95.75 167 GLY A N 1
ATOM 1309 C CA . GLY A 1 167 ? -10.427 3.340 9.718 1.00 95.75 167 GLY A CA 1
ATOM 1310 C C . GLY A 1 167 ? -10.853 4.070 10.981 1.00 95.75 167 GLY A C 1
ATOM 1311 O O . GLY A 1 167 ? -10.517 5.238 11.175 1.00 95.75 167 GLY A O 1
ATOM 1312 N N . THR A 1 168 ? -11.562 3.364 11.852 1.00 95.94 168 THR A N 1
ATOM 1313 C CA . THR A 1 168 ? -12.063 3.914 13.113 1.00 95.94 168 THR A CA 1
ATOM 1314 C C . THR A 1 168 ? -11.580 3.047 14.265 1.00 95.94 168 THR A C 1
ATOM 1316 O O . THR A 1 168 ? -11.768 1.830 14.240 1.00 95.94 168 THR A O 1
ATOM 1319 N N . VAL A 1 169 ? -10.957 3.666 15.266 1.00 95.19 169 VAL A N 1
ATOM 1320 C CA . VAL A 1 169 ? -10.640 3.028 16.547 1.00 95.19 169 VAL A CA 1
ATOM 1321 C C . VAL A 1 169 ? -11.898 3.002 17.400 1.00 95.19 169 VAL A C 1
ATOM 1323 O O . VAL A 1 169 ? -12.614 4.002 17.489 1.00 95.19 169 VAL A O 1
ATOM 1326 N N . ILE A 1 170 ? -12.164 1.860 18.022 1.00 94.25 170 ILE A N 1
ATOM 1327 C CA . ILE A 1 170 ? -13.360 1.636 18.833 1.00 94.25 170 ILE A CA 1
ATOM 1328 C C . ILE A 1 170 ? -12.995 1.068 20.201 1.00 94.25 170 ILE A C 1
ATOM 1330 O O . ILE A 1 170 ? -11.928 0.473 20.362 1.00 94.25 170 ILE A O 1
ATOM 1334 N N . GLN A 1 171 ? -13.907 1.219 21.153 1.00 93.56 171 GLN A N 1
ATOM 1335 C CA . GLN A 1 171 ? -13.847 0.620 22.483 1.00 93.56 171 GLN A CA 1
ATOM 1336 C C . GLN A 1 171 ? -15.089 -0.236 22.723 1.00 93.56 171 GLN A C 1
ATOM 1338 O O . GLN A 1 171 ? -16.192 0.155 22.338 1.00 93.56 171 GLN A O 1
ATOM 1343 N N . PHE A 1 172 ? -14.937 -1.400 23.344 1.00 88.75 172 PHE A N 1
ATOM 1344 C CA . PHE A 1 172 ? -16.079 -2.234 23.695 1.00 88.75 172 PHE A CA 1
ATOM 1345 C C . PHE A 1 172 ? -16.909 -1.579 24.797 1.00 88.75 172 PHE A C 1
ATOM 1347 O O . PHE A 1 172 ? -16.390 -1.147 25.825 1.00 88.75 172 PHE A O 1
ATOM 1354 N N . THR A 1 173 ? -18.223 -1.551 24.605 1.00 83.25 173 THR A N 1
ATOM 1355 C CA . THR A 1 173 ? -19.161 -1.200 25.671 1.00 83.25 173 THR A CA 1
ATOM 1356 C C . THR A 1 173 ? -19.553 -2.496 26.372 1.00 83.25 173 THR A C 1
ATOM 1358 O O . THR A 1 173 ? -20.317 -3.277 25.803 1.00 83.25 173 THR A O 1
ATOM 1361 N N . ASN A 1 174 ? -18.975 -2.751 27.549 1.00 63.47 174 ASN A N 1
ATOM 1362 C CA . ASN A 1 174 ? -19.395 -3.851 28.430 1.00 63.47 174 ASN A CA 1
ATOM 1363 C C . ASN A 1 174 ? -20.854 -3.699 28.874 1.00 63.47 174 ASN A C 1
ATOM 1365 O O . ASN A 1 174 ? -21.259 -2.550 29.167 1.00 63.47 174 ASN A O 1
#

Solvent-accessible surface area (backbone atoms only — not comparable to full-atom values): 9489 Å² total; per-residue (Å²): 119,71,67,62,56,52,63,62,50,51,57,57,61,69,64,46,80,78,61,74,51,48,42,63,70,48,79,44,60,91,70,51,92,48,43,73,20,67,38,73,47,43,52,45,98,86,70,44,82,43,49,79,80,51,46,44,80,73,45,80,49,74,51,73,50,79,45,77,28,43,38,32,98,60,85,60,80,42,72,47,76,46,17,68,59,53,45,51,54,29,62,75,67,71,34,58,32,38,31,43,43,43,79,48,81,42,70,52,63,74,65,29,47,56,40,41,53,52,30,52,53,27,47,52,49,17,53,52,27,43,50,53,28,70,70,43,95,78,55,52,65,67,31,47,51,51,15,52,51,21,48,51,51,38,47,59,28,55,10,47,32,37,40,36,43,33,30,31,31,23,33,76,58,128

Nearest PDB structures (foldseek):
  4iv8-assembly1_B  TM=2.796E-01  e=4.685E-01  Plasmodium knowlesi strain H
  8ehx-assembly1_A  TM=4.100E-01  e=2.820E+00  Homo sapiens